Protein AF-A0A9W4SHX6-F1 (afdb_monomer_lite)

InterPro domains:
  IPR015898 G-protein, gamma subunit-like domain [PF00631] (14-69)
  IPR015898 G-protein, gamma subunit-like domain [SM01224] (9-68)
  IPR036284 G-protein gamma-like domain superfamily [G3DSA:4.10.260.10] (3-70)
  IPR036284 G-protein gamma-like domain superfamily [SSF48670] (17-70)
  IPR041848 Guanine nucleotide-binding protein subunit gamma, fungal [PTHR28189] (7-66)

Organism: NCBI:txid1117311

Secondary structure (DSSP, 8-state):
-------HHHHHHHHHHHHHHHHHHHHHS----HHHHHHHHHHHHHHS--TT-HHHH-SPPTT-TT----

Sequence (70 aa):
MPSQVKNFSEYKFQRILDHNQHLREQLDLPRVRVSQASSVIIKYVQSTKDYLVPSVWGPAGPADPFITKN

pLDDT: mean 86.92, std 14.33, range [45.66, 98.44]

Foldsee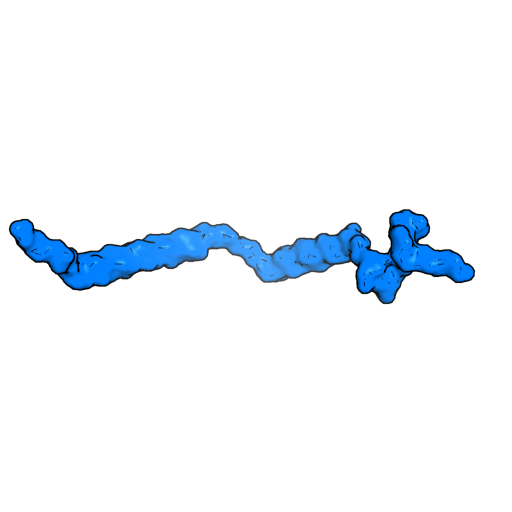k 3Di:
DPDPPPPVVVVVVVVVVVVVVVVVVVVPDDDDDPVVVVVVVVVCVVVDADQVCCVPRNHDDPPDPPDDDD

Structure (mmCIF, N/CA/C/O backbone):
data_AF-A0A9W4SHX6-F1
#
_entry.id   AF-A0A9W4SHX6-F1
#
loop_
_atom_site.group_PDB
_atom_site.id
_atom_site.type_symbol
_atom_site.label_atom_id
_atom_site.label_alt_id
_atom_site.label_comp_id
_atom_site.label_asym_id
_atom_site.label_entity_id
_atom_site.label_seq_id
_atom_site.pdbx_PDB_ins_code
_atom_site.Cartn_x
_atom_site.Cartn_y
_atom_site.Cartn_z
_atom_site.occupancy
_atom_site.B_iso_or_equiv
_atom_site.auth_seq_id
_atom_site.auth_comp_id
_atom_site.auth_asym_id
_atom_site.auth_atom_id
_atom_site.pdbx_PDB_model_num
ATOM 1 N N . MET A 1 1 ? -14.169 33.992 40.034 1.00 45.81 1 MET A N 1
ATOM 2 C CA . MET A 1 1 ? -14.151 33.151 38.819 1.00 45.81 1 MET A CA 1
ATOM 3 C C . MET A 1 1 ? -14.187 31.701 39.275 1.00 45.81 1 MET A C 1
ATOM 5 O O . MET A 1 1 ? -13.221 31.301 39.917 1.00 45.81 1 MET A O 1
ATOM 9 N N . PRO A 1 2 ? -15.287 30.950 39.094 1.00 45.66 2 PRO A N 1
ATOM 10 C CA . PRO A 1 2 ? -15.321 29.560 39.533 1.00 45.66 2 PRO A CA 1
ATOM 11 C C . PRO A 1 2 ? -14.285 28.760 38.734 1.00 45.66 2 PRO A C 1
ATOM 13 O O . PRO A 1 2 ? -14.091 28.974 37.537 1.00 45.66 2 PRO A O 1
ATOM 16 N N . SER A 1 3 ? -13.559 27.912 39.450 1.00 52.88 3 SER A N 1
ATOM 17 C CA . SER A 1 3 ? -12.411 27.134 39.007 1.00 52.88 3 SER A CA 1
ATOM 18 C C . SER A 1 3 ? -12.756 26.259 37.802 1.00 52.88 3 SER A C 1
ATOM 20 O O . SER A 1 3 ? -13.542 25.321 37.904 1.00 52.88 3 SER A O 1
ATOM 22 N N . GLN A 1 4 ? -12.119 26.529 36.658 1.00 55.88 4 GLN A N 1
ATOM 23 C CA . GLN A 1 4 ? -12.167 25.671 35.469 1.00 55.88 4 GLN A CA 1
ATOM 24 C C . GLN A 1 4 ? -11.347 24.387 35.660 1.00 55.88 4 GLN A C 1
ATOM 26 O O . GLN A 1 4 ? -10.486 24.043 34.855 1.00 55.88 4 GLN A O 1
ATOM 31 N N . VAL A 1 5 ? -11.620 23.638 36.724 1.00 56.72 5 VAL A N 1
ATOM 32 C CA . VAL A 1 5 ? -11.306 22.215 36.722 1.00 56.72 5 VAL A CA 1
ATOM 33 C C . VAL A 1 5 ? -12.447 21.584 35.940 1.00 56.72 5 VAL A C 1
ATOM 35 O O . VAL A 1 5 ? -13.462 21.204 36.520 1.00 56.72 5 VAL A O 1
ATOM 38 N N . LYS A 1 6 ? -12.331 21.545 34.602 1.00 61.75 6 LYS A N 1
ATOM 39 C CA . LYS A 1 6 ? -13.188 20.662 33.796 1.00 61.75 6 LYS A CA 1
ATOM 40 C C . LYS A 1 6 ? -13.185 19.313 34.503 1.00 61.75 6 LYS A C 1
ATOM 42 O O . LYS A 1 6 ? -12.107 18.786 34.786 1.00 61.75 6 LYS A O 1
ATOM 47 N N . ASN A 1 7 ? -14.369 18.818 34.853 1.00 79.62 7 ASN A N 1
ATOM 48 C CA . ASN A 1 7 ? -14.531 17.584 35.602 1.00 79.62 7 ASN A CA 1
ATOM 49 C C . ASN A 1 7 ? -13.685 16.501 34.911 1.00 79.62 7 ASN A C 1
ATOM 51 O O . ASN A 1 7 ? -13.919 16.171 33.751 1.00 79.62 7 ASN A O 1
ATOM 55 N N . PHE A 1 8 ? -12.622 16.024 35.567 1.00 85.25 8 PHE A N 1
ATOM 56 C CA . PHE A 1 8 ? -11.610 15.157 34.945 1.00 85.25 8 PHE A CA 1
ATOM 57 C C . PHE A 1 8 ? -12.233 13.891 34.337 1.00 85.25 8 PHE A C 1
ATOM 59 O O . PHE A 1 8 ? -11.749 13.369 33.332 1.00 85.25 8 PHE A O 1
ATOM 66 N N . SER A 1 9 ? -13.347 13.442 34.916 1.00 91.25 9 SER A N 1
ATOM 67 C CA . SER A 1 9 ? -14.180 12.354 34.410 1.00 91.25 9 SER A CA 1
ATOM 68 C C . SER A 1 9 ? -14.821 12.680 33.059 1.00 91.25 9 SER A C 1
ATOM 70 O O . SER A 1 9 ? -14.796 11.845 32.161 1.00 91.25 9 SER A O 1
ATOM 72 N N . GLU A 1 10 ? -15.332 13.897 32.881 1.00 92.06 10 GLU A N 1
ATOM 73 C CA . GLU A 1 10 ? -15.943 14.362 31.631 1.00 92.06 10 GLU A CA 1
ATOM 74 C C . GLU A 1 10 ? -14.898 14.510 30.519 1.00 92.06 10 GLU A C 1
ATOM 76 O O . GLU A 1 10 ? -15.108 14.054 29.399 1.00 92.06 10 GLU A O 1
ATOM 81 N N . TYR A 1 11 ? -13.713 15.039 30.842 1.00 93.62 11 TYR A N 1
ATOM 82 C CA . TYR A 1 11 ? -12.603 15.105 29.887 1.00 93.62 11 TYR A CA 1
ATOM 83 C C . TYR A 1 11 ? -12.137 13.711 29.435 1.00 93.62 11 TYR A C 1
ATOM 85 O O . TYR A 1 11 ? -11.937 13.469 28.244 1.00 93.62 11 TYR A O 1
ATOM 93 N N . LYS A 1 12 ? -11.980 12.771 30.377 1.00 95.19 12 LYS A N 1
ATOM 94 C CA . LYS A 1 12 ? -11.641 11.377 30.054 1.00 95.19 12 LYS A CA 1
ATOM 95 C C . LYS A 1 12 ? -12.705 10.722 29.183 1.00 95.19 12 LYS A C 1
ATOM 97 O O . LYS A 1 12 ? -12.354 10.020 28.239 1.00 95.19 12 LYS A O 1
ATOM 102 N N . PHE A 1 13 ? -13.976 10.951 29.502 1.00 95.44 13 PHE A N 1
ATOM 103 C CA . PHE A 1 13 ? -15.095 10.433 28.731 1.00 95.44 13 PHE A CA 1
ATOM 104 C C . PHE A 1 13 ? -15.064 10.955 27.293 1.00 95.44 13 PHE A C 1
ATOM 106 O O . PHE A 1 13 ? -15.075 10.149 26.364 1.00 95.44 13 PHE A O 1
ATOM 113 N N . GLN A 1 14 ? -14.898 12.269 27.104 1.00 96.31 14 GLN A N 1
ATOM 114 C CA . GLN A 1 14 ? -14.779 12.865 25.772 1.00 96.31 14 GLN A CA 1
ATOM 115 C C . GLN A 1 14 ? -13.619 12.253 24.979 1.00 96.31 14 GLN A C 1
ATOM 117 O O . GLN A 1 14 ? -13.804 11.825 23.846 1.00 96.31 14 GLN A O 1
ATOM 122 N N . ARG A 1 15 ? -12.444 12.096 25.602 1.00 96.81 15 ARG A N 1
ATOM 123 C CA . ARG A 1 15 ? -11.280 11.476 24.951 1.00 96.81 15 ARG A CA 1
ATOM 124 C C . ARG A 1 15 ? -11.558 10.046 24.472 1.00 96.81 15 ARG A C 1
ATOM 126 O O . ARG A 1 15 ? -11.055 9.640 23.427 1.00 96.81 15 ARG A O 1
ATOM 133 N N . ILE A 1 16 ? -12.325 9.271 25.238 1.00 97.88 16 ILE A N 1
ATOM 134 C CA . ILE A 1 16 ? -12.710 7.903 24.862 1.00 97.88 16 ILE A CA 1
ATOM 135 C C . ILE A 1 16 ? -13.702 7.921 23.697 1.00 97.88 16 ILE A C 1
ATOM 137 O O . ILE A 1 16 ? -13.594 7.081 22.804 1.00 97.88 16 ILE A O 1
ATOM 141 N N . LEU A 1 17 ? -14.654 8.856 23.684 1.00 98.12 17 LEU A N 1
ATOM 142 C CA . LEU A 1 17 ? -15.581 9.013 22.563 1.00 98.12 17 LEU A CA 1
ATOM 143 C C . LEU A 1 17 ? -14.840 9.369 21.276 1.00 98.12 17 LEU A C 1
ATOM 145 O O . LEU A 1 17 ? -15.035 8.696 20.266 1.00 98.12 17 LEU A O 1
ATOM 149 N N . ASP A 1 18 ? -13.933 10.342 21.340 1.00 98.19 18 ASP A N 1
ATOM 150 C CA . ASP A 1 18 ? -13.130 10.767 20.191 1.00 98.19 18 ASP A CA 1
ATOM 151 C C . ASP A 1 18 ? -12.277 9.604 19.658 1.00 98.19 18 ASP A C 1
ATOM 153 O O . ASP A 1 18 ? -12.202 9.365 18.452 1.00 98.19 18 ASP A O 1
ATOM 157 N N . HIS A 1 19 ? -11.673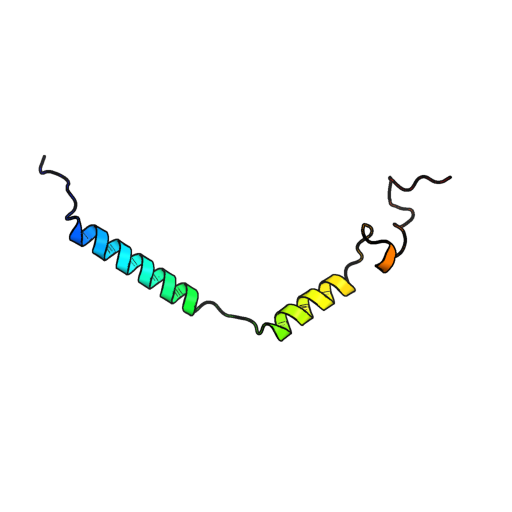 8.816 20.556 1.00 98.31 19 HIS A N 1
ATOM 158 C CA . HIS A 1 19 ? -10.897 7.644 20.160 1.00 98.31 19 HIS A CA 1
ATOM 159 C C . HIS A 1 19 ? -11.767 6.560 19.514 1.00 98.31 19 HIS A C 1
ATOM 161 O O . HIS A 1 19 ? -11.389 6.004 18.486 1.00 98.31 19 HIS A O 1
ATOM 167 N N . ASN A 1 20 ? -12.946 6.278 20.073 1.00 98.44 20 ASN A N 1
ATOM 168 C CA . ASN A 1 20 ? -13.883 5.323 19.482 1.00 98.44 20 ASN A CA 1
ATOM 169 C C . ASN A 1 20 ? -14.357 5.765 18.097 1.00 98.44 20 ASN A C 1
ATOM 171 O O . ASN A 1 20 ? -14.468 4.929 17.203 1.00 98.44 20 ASN A O 1
ATOM 175 N N . GLN A 1 21 ? -14.620 7.059 17.916 1.00 98.38 21 GLN A N 1
ATOM 176 C CA . GLN A 1 21 ? -14.987 7.618 16.622 1.00 98.38 21 GLN A CA 1
ATOM 177 C C . GLN A 1 21 ? -13.863 7.403 15.602 1.00 98.38 21 GLN A C 1
ATOM 179 O O . GLN A 1 21 ? -14.105 6.852 14.531 1.00 98.38 21 GLN A O 1
ATOM 184 N N . HIS A 1 22 ? -12.618 7.706 15.977 1.00 98.25 22 HIS A N 1
ATOM 185 C CA . HIS A 1 22 ? -11.460 7.467 15.119 1.00 98.25 22 HIS A CA 1
ATOM 186 C C . HIS A 1 22 ? -11.274 5.982 14.761 1.00 98.25 22 HIS A C 1
ATOM 188 O O . HIS A 1 22 ? -10.977 5.648 13.617 1.00 98.25 22 HIS A O 1
ATOM 194 N N . LEU A 1 23 ? -11.475 5.067 15.716 1.00 98.38 23 LEU A N 1
ATOM 195 C CA . LEU A 1 23 ? -11.389 3.625 15.461 1.00 98.38 23 LEU A CA 1
ATOM 196 C C . LEU A 1 23 ? -12.474 3.140 14.492 1.00 98.38 23 LEU A C 1
ATOM 198 O O . LEU A 1 23 ? -12.198 2.283 13.654 1.00 98.38 23 LEU A O 1
ATOM 202 N N . ARG A 1 24 ? -13.692 3.685 14.588 1.00 98.12 24 ARG A N 1
ATOM 203 C CA . ARG A 1 24 ? -14.784 3.391 13.647 1.00 98.12 24 ARG A CA 1
ATOM 204 C C . ARG A 1 24 ? -14.437 3.875 12.243 1.00 98.12 24 ARG A C 1
ATOM 206 O O . ARG A 1 24 ? -14.526 3.099 11.302 1.00 98.12 24 ARG A O 1
ATOM 213 N N . GLU A 1 25 ? -13.930 5.098 12.121 1.00 98.06 25 GLU A N 1
ATOM 214 C CA . GLU A 1 25 ? -13.470 5.642 10.839 1.00 98.06 25 GLU A CA 1
ATOM 215 C C . GLU A 1 25 ? -12.351 4.789 10.222 1.00 98.06 25 GLU A C 1
ATOM 217 O O . GLU A 1 25 ? -12.400 4.469 9.038 1.00 98.06 25 GLU A O 1
ATOM 222 N N . GLN A 1 26 ? -11.368 4.354 11.020 1.00 97.25 26 GLN A N 1
ATOM 223 C CA . GLN A 1 26 ? -10.298 3.459 10.557 1.00 97.25 26 GLN A CA 1
ATOM 224 C C . GLN A 1 26 ? -10.798 2.064 10.152 1.00 97.25 26 GLN A C 1
ATOM 226 O O . GLN A 1 26 ? -10.202 1.414 9.283 1.00 97.25 26 GLN A O 1
ATOM 231 N N . LEU A 1 27 ? -11.852 1.571 10.804 1.00 97.44 27 LEU A N 1
ATOM 232 C CA . LEU A 1 27 ? -12.476 0.299 10.460 1.00 97.44 27 LEU A CA 1
ATOM 233 C C . LEU A 1 27 ? -13.156 0.380 9.090 1.00 97.44 27 LEU A C 1
ATOM 235 O O . LEU A 1 27 ? -13.009 -0.550 8.298 1.00 97.44 27 LEU A O 1
ATOM 239 N N . ASP A 1 28 ? -13.816 1.502 8.808 1.00 97.56 28 ASP A N 1
ATOM 240 C CA . ASP A 1 28 ? -14.574 1.735 7.576 1.00 97.56 28 ASP A CA 1
ATOM 241 C C . ASP A 1 28 ? -13.690 2.102 6.368 1.00 97.56 28 ASP A C 1
ATOM 243 O O . ASP A 1 28 ? -14.172 2.138 5.232 1.00 97.56 28 ASP A O 1
ATOM 247 N N . LEU A 1 29 ? -12.386 2.340 6.570 1.00 97.25 29 LEU A N 1
ATOM 248 C CA . LEU A 1 29 ? -11.457 2.607 5.469 1.00 97.25 29 LEU A CA 1
ATOM 249 C C . LEU A 1 29 ? -11.429 1.436 4.466 1.00 97.25 29 LEU A C 1
ATOM 251 O O . LEU A 1 29 ? -11.182 0.290 4.861 1.00 97.25 29 LEU A O 1
ATOM 255 N N . PRO A 1 30 ? -11.592 1.700 3.154 1.00 96.38 30 PRO A N 1
ATOM 256 C CA . PRO A 1 30 ? -11.550 0.659 2.137 1.00 96.38 30 PRO A CA 1
ATOM 257 C C . PRO A 1 30 ? -10.148 0.048 2.048 1.00 96.38 30 PRO A C 1
ATOM 259 O O . PRO A 1 30 ? -9.142 0.752 1.944 1.00 96.38 30 PRO A O 1
ATOM 262 N N . ARG A 1 31 ? -10.079 -1.286 2.061 1.00 95.31 31 ARG A N 1
ATOM 263 C CA . ARG A 1 31 ? -8.820 -2.046 2.011 1.00 95.31 31 ARG A CA 1
ATOM 264 C C . ARG A 1 31 ? -8.711 -2.823 0.709 1.00 95.31 31 ARG A C 1
ATOM 266 O O . ARG A 1 31 ? -9.693 -3.357 0.201 1.00 95.31 31 ARG A O 1
ATOM 273 N N . VAL A 1 32 ? -7.488 -2.941 0.206 1.00 95.94 32 VAL A N 1
ATOM 274 C CA . VAL A 1 32 ? -7.155 -3.774 -0.955 1.00 95.94 32 VAL A CA 1
ATOM 275 C C . VAL A 1 32 ? -6.539 -5.083 -0.468 1.00 95.94 32 VAL A C 1
ATOM 277 O O . VAL A 1 32 ? -5.843 -5.110 0.548 1.00 95.94 32 VAL A O 1
ATOM 280 N N . ARG A 1 33 ? -6.788 -6.193 -1.176 1.00 97.50 33 ARG A N 1
ATOM 281 C CA . ARG A 1 33 ? -6.135 -7.468 -0.846 1.00 97.50 33 ARG A CA 1
ATOM 282 C C . ARG A 1 33 ? -4.628 -7.335 -1.025 1.00 97.50 33 ARG A C 1
ATOM 284 O O . ARG A 1 33 ? -4.173 -6.792 -2.028 1.00 97.50 33 ARG A O 1
ATOM 291 N N . VAL A 1 34 ? -3.864 -7.923 -0.109 1.00 97.81 34 VAL A N 1
ATOM 292 C CA . VAL A 1 34 ? -2.394 -7.880 -0.162 1.00 97.81 34 VAL A CA 1
ATOM 293 C C . VAL A 1 34 ? -1.871 -8.407 -1.497 1.00 97.81 34 VAL A C 1
ATOM 295 O O . VAL A 1 34 ? -1.033 -7.761 -2.110 1.00 97.81 34 VAL A O 1
ATOM 298 N N . SER A 1 35 ? -2.435 -9.505 -2.011 1.00 98.00 35 SER A N 1
ATOM 299 C CA . SER A 1 35 ? -2.064 -10.046 -3.324 1.00 98.00 35 SER A CA 1
ATOM 300 C C . SER A 1 35 ? -2.227 -9.029 -4.458 1.00 98.00 35 SER A C 1
ATOM 302 O O . SER A 1 35 ? -1.327 -8.885 -5.279 1.00 98.00 35 SER A O 1
ATOM 304 N N . GLN A 1 36 ? -3.333 -8.276 -4.474 1.00 97.88 36 GLN A N 1
ATOM 305 C CA . GLN A 1 36 ? -3.576 -7.229 -5.469 1.00 97.88 36 GLN A CA 1
ATOM 306 C C . GLN A 1 36 ? -2.593 -6.065 -5.310 1.00 97.88 36 GLN A C 1
ATOM 308 O O . GLN A 1 36 ? -2.019 -5.618 -6.301 1.00 97.88 36 GLN A O 1
ATOM 313 N N . ALA A 1 37 ? -2.361 -5.604 -4.078 1.00 97.69 37 ALA A N 1
ATOM 314 C CA . ALA A 1 37 ? -1.401 -4.538 -3.802 1.00 97.69 37 ALA A CA 1
ATOM 315 C C . ALA A 1 37 ? 0.019 -4.927 -4.256 1.00 97.69 37 ALA A C 1
ATOM 317 O O . ALA A 1 37 ? 0.673 -4.160 -4.961 1.00 97.69 37 ALA A O 1
ATOM 318 N N . SER A 1 38 ? 0.467 -6.146 -3.941 1.00 98.00 38 SER A N 1
ATOM 319 C CA . SER A 1 38 ? 1.761 -6.671 -4.386 1.00 98.00 38 SER A CA 1
ATOM 320 C C . SER A 1 38 ? 1.861 -6.734 -5.910 1.00 98.00 38 SER A C 1
ATOM 322 O O . SER A 1 38 ? 2.873 -6.307 -6.460 1.00 98.00 38 SER A O 1
ATOM 324 N N . SER A 1 39 ? 0.818 -7.196 -6.610 1.00 98.00 39 SER A N 1
ATOM 325 C CA . SER A 1 39 ? 0.805 -7.210 -8.079 1.00 98.00 39 SER A CA 1
ATOM 326 C C . SER A 1 39 ? 0.940 -5.810 -8.683 1.00 98.00 39 SER A C 1
ATOM 328 O O . SER A 1 39 ? 1.668 -5.643 -9.660 1.00 98.00 39 SER A O 1
ATOM 330 N N . VAL A 1 40 ? 0.278 -4.801 -8.105 1.00 97.44 40 VAL A N 1
ATOM 331 C CA . VAL A 1 40 ? 0.387 -3.404 -8.562 1.00 97.44 40 VAL A CA 1
ATOM 332 C C . VAL A 1 40 ? 1.808 -2.876 -8.377 1.00 97.44 40 VAL A C 1
ATOM 334 O O . VAL A 1 40 ? 2.359 -2.289 -9.307 1.00 97.44 40 VAL A O 1
ATOM 337 N N . ILE A 1 41 ? 2.421 -3.127 -7.216 1.00 97.06 41 ILE A N 1
ATOM 338 C CA . ILE A 1 41 ? 3.799 -2.706 -6.929 1.00 97.06 41 ILE A CA 1
ATOM 339 C C . ILE A 1 41 ? 4.778 -3.377 -7.895 1.00 97.06 41 ILE A C 1
ATOM 341 O O . ILE A 1 41 ? 5.580 -2.689 -8.521 1.00 97.06 41 ILE A O 1
ATOM 345 N N . ILE A 1 42 ? 4.686 -4.700 -8.064 1.00 96.38 42 ILE A N 1
ATOM 346 C CA . ILE A 1 42 ? 5.545 -5.453 -8.988 1.00 96.38 42 ILE A CA 1
ATOM 347 C C . ILE A 1 42 ? 5.421 -4.885 -10.398 1.00 96.38 42 ILE A C 1
ATOM 349 O O . ILE A 1 42 ? 6.434 -4.593 -11.026 1.00 96.38 42 ILE A O 1
ATOM 353 N N . LYS A 1 43 ? 4.190 -4.669 -10.875 1.00 96.94 43 LYS A N 1
ATOM 354 C CA . LYS A 1 43 ? 3.945 -4.101 -12.200 1.00 96.94 43 LYS A CA 1
ATOM 355 C C . LYS A 1 43 ? 4.598 -2.729 -12.352 1.00 96.94 43 LYS A C 1
ATOM 357 O O . LYS A 1 43 ? 5.256 -2.499 -13.357 1.00 96.94 43 LYS A O 1
ATOM 362 N N . TYR A 1 44 ? 4.432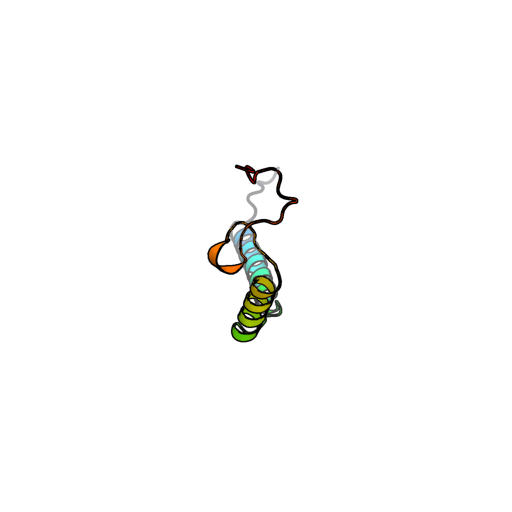 -1.843 -11.369 1.00 96.25 44 TYR A N 1
ATOM 363 C CA . TYR A 1 44 ? 5.016 -0.502 -11.408 1.00 96.25 44 TYR A CA 1
ATOM 364 C C . TYR A 1 44 ? 6.543 -0.549 -11.474 1.00 96.25 44 TYR A C 1
ATOM 366 O O . TYR A 1 44 ? 7.143 0.119 -12.317 1.00 96.25 44 TYR A O 1
ATOM 374 N N . VAL A 1 45 ? 7.162 -1.369 -10.621 1.00 94.38 45 VAL A N 1
ATOM 375 C CA . VAL A 1 45 ? 8.617 -1.538 -10.601 1.00 94.38 45 VAL A CA 1
ATOM 376 C C . VAL A 1 45 ? 9.096 -2.142 -11.918 1.00 94.38 45 VAL A C 1
ATOM 378 O O . VAL A 1 45 ? 10.081 -1.670 -12.450 1.00 94.38 45 VAL A O 1
ATOM 381 N N . GLN A 1 46 ? 8.384 -3.108 -12.501 1.00 92.12 46 GLN A N 1
ATOM 382 C CA . GLN A 1 46 ? 8.739 -3.733 -13.785 1.00 92.12 46 GLN A CA 1
ATOM 383 C C . GLN A 1 46 ? 8.474 -2.867 -15.022 1.00 92.12 46 GLN A C 1
ATOM 385 O O . GLN A 1 46 ? 8.979 -3.185 -16.096 1.00 92.12 46 GLN A O 1
ATOM 390 N N . SER A 1 47 ? 7.659 -1.818 -14.926 1.00 92.31 47 SER A N 1
ATOM 391 C CA . SER A 1 47 ? 7.408 -0.902 -16.046 1.00 92.31 47 SER A CA 1
ATOM 392 C C . SER A 1 47 ? 8.241 0.373 -15.974 1.00 92.31 47 SER A C 1
ATOM 394 O O . SER A 1 47 ? 8.413 1.051 -16.985 1.00 92.31 47 SER A O 1
ATOM 396 N N . THR A 1 48 ? 8.722 0.724 -14.783 1.00 90.81 48 THR A N 1
ATOM 397 C CA . THR A 1 48 ? 9.429 1.980 -14.533 1.00 90.81 48 THR A CA 1
ATOM 398 C C . THR A 1 48 ? 10.920 1.709 -1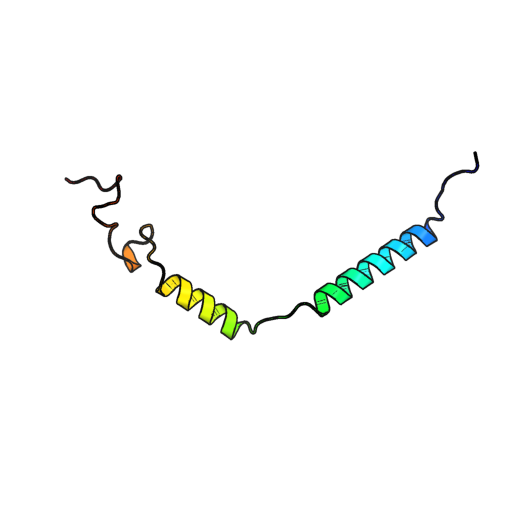4.466 1.00 90.81 48 THR A C 1
ATOM 400 O O . THR A 1 48 ? 11.407 1.085 -13.528 1.00 90.81 48 THR A O 1
ATOM 403 N N . LYS A 1 49 ? 11.649 2.184 -15.476 1.00 88.19 49 LYS A N 1
ATOM 404 C CA . LYS A 1 49 ? 13.090 1.976 -15.572 1.00 88.19 49 LYS A CA 1
ATOM 405 C C . LYS A 1 49 ? 13.830 2.755 -14.482 1.00 88.19 49 LYS A C 1
ATOM 407 O O . LYS A 1 49 ? 13.684 3.973 -14.402 1.00 88.19 49 LYS A O 1
ATOM 412 N N . ASP A 1 50 ? 14.656 2.059 -13.706 1.00 88.44 50 ASP A N 1
ATOM 413 C CA . ASP A 1 50 ? 15.531 2.652 -12.693 1.00 88.44 50 ASP A CA 1
ATOM 414 C C . ASP A 1 50 ? 17.001 2.547 -13.123 1.00 88.44 50 ASP A C 1
ATOM 416 O O . ASP A 1 50 ? 17.599 1.470 -13.135 1.00 88.44 50 ASP A O 1
ATOM 420 N N . TYR A 1 51 ? 17.596 3.683 -13.482 1.00 85.44 51 TYR A N 1
ATOM 421 C CA . TYR A 1 51 ? 18.984 3.755 -13.939 1.00 85.44 51 TYR A CA 1
ATOM 422 C C . TYR A 1 51 ? 20.014 3.600 -12.808 1.00 85.44 51 TYR A C 1
ATOM 424 O O . TYR A 1 51 ? 21.184 3.352 -13.094 1.00 85.44 51 TYR A O 1
ATOM 432 N N . LEU A 1 52 ? 19.591 3.684 -11.539 1.00 86.62 52 LEU A N 1
ATOM 433 C CA . LEU A 1 52 ? 20.440 3.400 -10.376 1.00 86.62 52 LEU A CA 1
ATOM 434 C C . LEU A 1 52 ? 20.599 1.897 -10.120 1.00 86.62 52 LEU A C 1
ATOM 436 O O . LEU A 1 52 ? 21.433 1.499 -9.307 1.00 86.62 52 LEU A O 1
ATOM 440 N N . VAL A 1 53 ? 19.863 1.050 -10.852 1.00 88.94 53 VAL A N 1
ATOM 441 C CA . VAL A 1 53 ? 19.999 -0.412 -10.809 1.00 88.94 53 VAL A CA 1
ATOM 442 C C . VAL A 1 53 ? 20.386 -0.961 -12.195 1.00 88.94 53 VAL A C 1
ATOM 444 O O . VAL A 1 53 ? 19.580 -1.622 -12.863 1.00 88.94 53 VAL A O 1
ATOM 447 N N . PRO A 1 54 ? 21.638 -0.744 -12.656 1.00 87.44 54 PRO A N 1
ATOM 448 C CA . PRO A 1 54 ? 22.059 -1.155 -13.995 1.00 87.44 54 PRO A CA 1
ATOM 449 C C . PRO A 1 54 ? 22.051 -2.669 -14.224 1.00 87.44 54 PRO A C 1
ATOM 451 O O . PRO A 1 54 ? 21.961 -3.112 -15.364 1.00 87.44 54 PRO A O 1
ATOM 454 N N . SER A 1 55 ? 22.120 -3.473 -13.159 1.00 90.12 55 SER A N 1
ATOM 455 C CA . SER A 1 55 ? 22.060 -4.939 -13.242 1.00 90.12 55 SER A CA 1
ATOM 456 C C . SER A 1 55 ? 20.731 -5.459 -13.796 1.00 90.12 55 SER A C 1
ATOM 458 O O . SER A 1 55 ? 20.699 -6.538 -14.379 1.00 90.12 55 SER A O 1
ATOM 460 N N . VAL A 1 56 ? 19.647 -4.697 -13.624 1.00 88.38 56 VAL A N 1
ATOM 461 C CA . VAL A 1 56 ? 18.301 -5.052 -14.095 1.00 88.38 56 VAL A CA 1
ATOM 462 C C . VAL A 1 56 ? 17.931 -4.248 -15.341 1.00 88.38 56 VAL A C 1
ATOM 464 O O . VAL A 1 56 ? 17.346 -4.787 -16.277 1.00 88.38 56 VAL A O 1
ATOM 467 N N . TRP A 1 57 ? 18.293 -2.964 -15.375 1.00 87.69 57 TRP A N 1
ATOM 468 C CA . TRP A 1 57 ? 17.819 -2.013 -16.386 1.00 87.69 57 TRP A CA 1
ATOM 469 C C . TRP A 1 5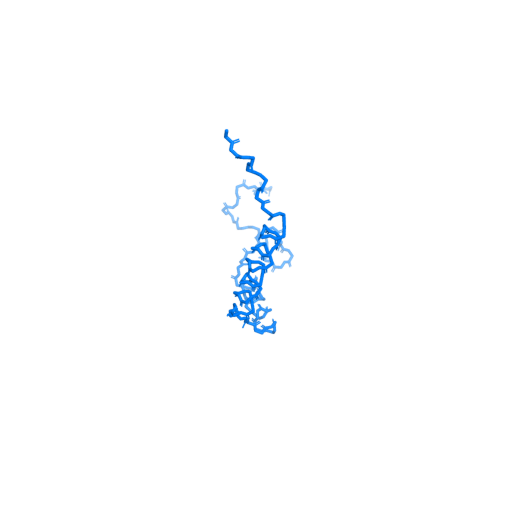7 ? 18.841 -1.660 -17.470 1.00 87.69 57 TRP A C 1
ATOM 471 O O . TRP A 1 57 ? 18.510 -0.971 -18.443 1.00 87.69 57 TRP A O 1
ATOM 481 N N . GLY A 1 58 ? 20.073 -2.141 -17.331 1.00 86.44 58 GLY A N 1
ATOM 482 C CA . GLY A 1 58 ? 21.198 -1.731 -18.157 1.00 86.44 58 GLY A CA 1
ATOM 483 C C . GLY A 1 58 ? 21.744 -0.354 -17.764 1.00 86.44 58 GLY A C 1
ATOM 484 O O . GLY A 1 58 ? 21.180 0.327 -16.903 1.00 86.44 58 GLY A O 1
ATOM 485 N N . PRO A 1 59 ? 22.856 0.066 -18.384 1.00 83.25 59 PRO A N 1
ATOM 486 C CA . PRO A 1 59 ? 23.482 1.346 -18.085 1.00 83.25 59 PRO A CA 1
ATOM 487 C C . PRO A 1 59 ? 22.531 2.512 -18.370 1.00 83.25 59 PRO A C 1
ATOM 489 O O . PRO A 1 59 ? 21.620 2.418 -19.205 1.00 83.25 59 PRO A O 1
ATOM 492 N N . ALA A 1 60 ? 22.761 3.624 -17.672 1.00 81.31 60 ALA A N 1
ATOM 493 C CA . ALA A 1 60 ? 22.063 4.864 -17.948 1.00 81.31 60 ALA A CA 1
ATOM 494 C C . ALA A 1 60 ? 22.249 5.273 -19.421 1.00 81.31 60 ALA A C 1
ATOM 496 O O . ALA A 1 60 ? 23.253 4.961 -20.065 1.00 81.31 60 ALA A O 1
ATOM 497 N N . GLY A 1 61 ? 21.213 5.887 -19.993 1.00 74.88 61 GLY A N 1
ATOM 498 C CA . GLY A 1 61 ? 21.233 6.281 -21.398 1.00 74.88 61 GLY A CA 1
ATOM 499 C C . GLY A 1 61 ? 22.232 7.415 -21.659 1.00 74.88 61 GLY A C 1
ATOM 500 O O . GLY A 1 61 ? 22.630 8.111 -20.730 1.00 74.88 61 GLY A O 1
ATOM 501 N N . PRO A 1 62 ? 22.568 7.697 -22.928 1.00 70.19 62 PRO A N 1
ATOM 502 C CA . PRO A 1 62 ? 23.515 8.754 -23.308 1.00 70.19 62 PRO A CA 1
ATOM 503 C C . PRO A 1 62 ? 23.090 10.186 -22.915 1.00 70.19 62 PRO A C 1
ATOM 505 O O . PRO A 1 62 ? 23.837 11.127 -23.171 1.00 70.19 62 PRO A O 1
ATOM 508 N N . ALA A 1 63 ? 21.899 10.354 -22.332 1.00 73.44 63 ALA A N 1
ATOM 509 C CA . ALA A 1 63 ? 21.381 11.606 -21.786 1.00 73.44 63 ALA A CA 1
ATOM 510 C C . ALA A 1 63 ? 21.748 11.833 -20.306 1.00 73.44 63 ALA A C 1
ATOM 512 O O . ALA A 1 63 ? 21.455 12.901 -19.776 1.00 73.44 63 ALA A O 1
ATOM 513 N N . ASP A 1 64 ? 22.346 10.846 -19.633 1.00 76.94 64 ASP A N 1
ATOM 514 C CA . ASP A 1 64 ? 22.793 10.994 -18.250 1.00 76.94 64 ASP A CA 1
ATOM 515 C C . ASP A 1 64 ? 24.086 11.838 -18.195 1.00 76.94 64 ASP A C 1
ATOM 517 O O . ASP A 1 64 ? 25.102 11.441 -18.779 1.00 76.94 64 ASP A O 1
ATOM 521 N N . PRO A 1 65 ? 24.071 13.000 -17.511 1.00 76.44 65 PRO A N 1
ATOM 522 C CA . PRO A 1 65 ? 25.213 13.909 -17.438 1.00 76.44 65 PRO A CA 1
ATOM 523 C C . PRO A 1 65 ? 26.406 13.357 -16.640 1.00 76.44 65 PRO A C 1
ATOM 525 O O . PRO A 1 65 ? 27.479 13.957 -16.689 1.00 76.44 65 PRO A O 1
ATOM 528 N N . PHE A 1 66 ? 26.249 12.240 -15.922 1.00 75.38 66 PHE A N 1
ATOM 529 C CA . PHE A 1 66 ? 27.300 11.636 -15.098 1.00 75.38 66 PHE A CA 1
ATOM 530 C C . PHE A 1 66 ? 27.979 10.421 -15.744 1.00 75.38 66 PHE A C 1
ATOM 532 O O . PHE A 1 66 ? 28.905 9.861 -15.155 1.00 75.38 66 PHE A O 1
ATOM 539 N N . ILE A 1 67 ? 27.579 10.019 -16.957 1.00 71.12 67 ILE A N 1
ATOM 540 C CA . ILE A 1 67 ? 28.304 8.987 -17.708 1.00 71.12 67 ILE A CA 1
ATOM 541 C C . ILE A 1 67 ? 29.585 9.601 -18.279 1.00 71.12 67 ILE A C 1
ATOM 543 O O . ILE A 1 67 ? 29.567 10.324 -19.278 1.00 71.12 67 ILE A O 1
ATOM 547 N N . THR A 1 68 ? 30.721 9.285 -17.662 1.00 67.31 68 THR A N 1
ATOM 548 C CA . THR A 1 68 ? 32.047 9.580 -18.207 1.00 67.31 68 THR A CA 1
ATOM 549 C C . THR A 1 68 ? 32.270 8.775 -19.488 1.00 67.31 68 THR A C 1
ATOM 551 O O . THR A 1 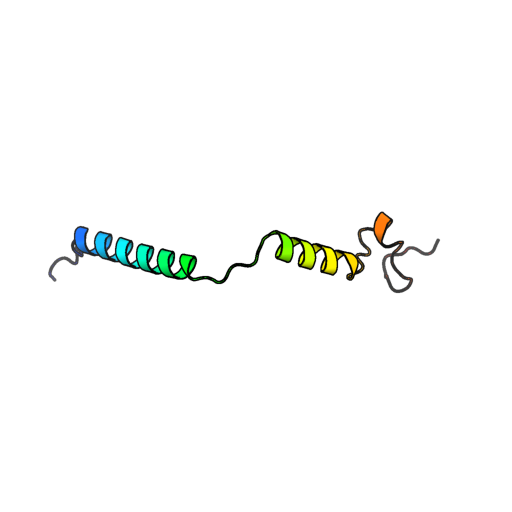68 ? 32.381 7.550 -19.467 1.00 67.31 68 THR A O 1
ATOM 554 N N . LYS A 1 69 ? 32.326 9.474 -20.629 1.00 59.38 69 LYS A N 1
ATOM 555 C CA . LYS A 1 69 ? 32.794 8.915 -21.904 1.00 59.38 69 LYS A CA 1
ATOM 556 C C . LYS A 1 69 ? 34.320 8.815 -21.844 1.00 59.38 69 LYS A C 1
ATOM 558 O O . LYS A 1 69 ? 34.991 9.819 -22.067 1.00 59.38 69 LYS A O 1
ATOM 563 N N . ASN A 1 70 ? 34.833 7.637 -21.498 1.00 55.06 70 ASN A N 1
ATOM 564 C CA . ASN A 1 70 ? 36.245 7.287 -21.675 1.00 55.06 70 ASN A CA 1
ATOM 565 C C . ASN A 1 70 ? 36.462 6.656 -23.048 1.00 55.06 70 ASN A C 1
ATOM 567 O O . ASN A 1 70 ? 35.604 5.834 -23.445 1.00 55.06 70 ASN A O 1
#

Radius of gyration: 27.2 Å; chains: 1; bounding box: 52×43×63 Å